Protein AF-A0A6L4Y5V4-F1 (afdb_monomer_lite)

Secondary structure (DSSP, 8-state):
-HHHHHHHHHHHHHHHHHHHHHHH-GGGGGSB---HHHHTT---SBHHHHHHHHHHHHHHHHHHHHHHHT-GGG----TTPPP-

Sequence (84 aa):
RRAFLFNAEFEDHAEHVYAQFVKENPEWEKQPVKNELVKEYGVFQTWADVFRRIGLDERNHMNSSFLFCGKPENIVKYDGMPIA

Foldseek 3Di:
DVVLQVLLVVLVVLLVVLVVVLVVCVCQVVAADPDPVLVVVHDDGTPSRSSNVVSVVSLVSNCVSCVVVVNNVPRDDDPPPDDD

Structure (mmCIF, N/CA/C/O backbone):
data_AF-A0A6L4Y5V4-F1
#
_entry.id   AF-A0A6L4Y5V4-F1
#
loop_
_atom_site.group_PDB
_atom_site.id
_atom_site.type_symbol
_atom_site.label_atom_id
_atom_site.label_alt_id
_atom_site.label_comp_id
_atom_site.label_asym_id
_atom_site.label_entity_id
_atom_site.label_seq_id
_atom_site.pdbx_PDB_ins_code
_atom_site.Cartn_x
_atom_site.Cartn_y
_atom_site.Cartn_z
_atom_site.occupancy
_atom_site.B_iso_or_equiv
_atom_site.auth_seq_id
_atom_site.auth_comp_id
_atom_site.auth_asym_id
_atom_site.auth_atom_id
_atom_site.pdbx_PDB_model_num
ATOM 1 N N . ARG A 1 1 ? 11.494 6.598 -19.008 1.00 80.12 1 ARG A N 1
ATOM 2 C CA . ARG A 1 1 ? 12.155 5.362 -18.508 1.00 80.12 1 ARG A CA 1
ATOM 3 C C . ARG A 1 1 ? 12.828 5.571 -17.152 1.00 80.12 1 ARG A C 1
ATOM 5 O O . ARG A 1 1 ? 12.370 4.939 -16.219 1.00 80.12 1 ARG A O 1
ATOM 12 N N . ARG A 1 2 ? 13.823 6.466 -16.992 1.00 93.44 2 ARG A N 1
ATOM 13 C CA . ARG A 1 2 ? 14.471 6.688 -15.674 1.00 93.44 2 ARG A CA 1
ATOM 14 C C . ARG A 1 2 ? 13.506 7.142 -14.574 1.00 93.44 2 ARG A C 1
ATOM 16 O O . ARG A 1 2 ? 13.574 6.603 -13.488 1.00 93.44 2 ARG A O 1
ATOM 23 N N . ALA A 1 3 ? 12.585 8.057 -14.885 1.00 97.38 3 ALA A N 1
ATOM 24 C CA . ALA A 1 3 ? 11.573 8.505 -13.925 1.00 97.38 3 ALA A CA 1
ATOM 25 C C . ALA A 1 3 ? 10.703 7.350 -13.400 1.00 97.38 3 ALA A C 1
ATOM 27 O O . ALA A 1 3 ? 10.430 7.298 -12.216 1.00 97.38 3 ALA A O 1
ATOM 28 N N . PHE A 1 4 ? 10.336 6.392 -14.258 1.00 97.94 4 PHE A N 1
ATOM 29 C CA . PHE A 1 4 ? 9.581 5.208 -13.839 1.00 97.94 4 PHE A CA 1
ATOM 30 C C . PHE A 1 4 ? 10.422 4.253 -12.992 1.00 97.94 4 PHE A C 1
ATOM 32 O O . PHE A 1 4 ? 9.917 3.722 -12.020 1.00 97.94 4 PHE A O 1
ATOM 39 N N . LEU A 1 5 ? 11.704 4.055 -13.314 1.00 97.81 5 LEU A N 1
ATOM 40 C CA . LEU A 1 5 ? 12.573 3.248 -12.452 1.00 97.81 5 LEU A CA 1
ATOM 41 C C . LEU A 1 5 ? 12.734 3.891 -11.067 1.00 97.81 5 LEU A C 1
ATOM 43 O O . LEU A 1 5 ? 12.574 3.211 -10.066 1.00 97.81 5 LEU A O 1
ATOM 47 N N . PHE A 1 6 ? 12.968 5.203 -11.025 1.00 97.94 6 PHE A N 1
ATOM 48 C CA . PHE A 1 6 ? 13.046 5.951 -9.773 1.00 97.94 6 PHE A CA 1
ATOM 49 C C . PHE A 1 6 ? 11.726 5.910 -8.994 1.00 97.94 6 PHE A C 1
ATOM 51 O O . PHE A 1 6 ? 11.735 5.748 -7.781 1.00 97.94 6 PHE A O 1
ATOM 58 N N . ASN A 1 7 ? 10.586 5.996 -9.690 1.00 98.44 7 ASN A N 1
ATOM 59 C CA . ASN A 1 7 ? 9.287 5.823 -9.052 1.00 98.44 7 ASN A CA 1
ATOM 60 C C . ASN A 1 7 ? 9.167 4.421 -8.453 1.00 98.44 7 ASN A C 1
ATOM 62 O O . ASN A 1 7 ? 8.814 4.308 -7.297 1.00 98.44 7 ASN A O 1
ATOM 66 N N . ALA A 1 8 ? 9.543 3.364 -9.180 1.00 98.31 8 ALA A N 1
ATOM 67 C CA . ALA A 1 8 ? 9.509 2.004 -8.643 1.00 98.31 8 ALA A CA 1
ATOM 68 C C . ALA A 1 8 ? 10.338 1.857 -7.353 1.00 98.31 8 ALA A C 1
ATOM 70 O O . ALA A 1 8 ? 9.881 1.215 -6.418 1.00 98.31 8 ALA A O 1
ATOM 71 N N . GLU A 1 9 ? 11.513 2.486 -7.275 1.00 98.00 9 GLU A N 1
ATOM 72 C CA . GLU A 1 9 ? 12.336 2.511 -6.053 1.00 98.00 9 GLU A CA 1
ATOM 73 C C . GLU A 1 9 ? 11.663 3.293 -4.910 1.00 98.00 9 GLU A C 1
ATOM 75 O O . GLU A 1 9 ? 11.769 2.910 -3.746 1.00 98.00 9 GLU A O 1
ATOM 80 N N . PHE A 1 10 ? 10.950 4.376 -5.232 1.00 98.38 10 PHE A N 1
ATOM 81 C CA . PHE A 1 10 ? 10.175 5.143 -4.258 1.00 98.38 10 PHE A CA 1
ATOM 82 C C . PHE A 1 10 ? 8.982 4.344 -3.718 1.00 98.38 10 PHE A C 1
ATOM 84 O O . PHE A 1 10 ? 8.777 4.300 -2.507 1.00 98.38 10 PHE A O 1
ATOM 91 N N . GLU A 1 11 ? 8.238 3.671 -4.597 1.00 98.62 11 GLU A N 1
ATOM 92 C CA . GLU A 1 11 ? 7.079 2.864 -4.209 1.00 98.62 11 GLU A CA 1
ATOM 93 C C . GLU A 1 11 ? 7.484 1.597 -3.443 1.00 98.62 11 GLU A C 1
ATOM 95 O O . GLU A 1 11 ? 6.806 1.219 -2.491 1.00 98.62 11 GLU A O 1
ATOM 100 N N . ASP A 1 12 ? 8.616 0.969 -3.792 1.00 98.25 12 ASP A N 1
ATOM 101 C CA . ASP A 1 12 ? 9.198 -0.130 -3.007 1.00 98.25 12 ASP A CA 1
ATOM 102 C C . ASP A 1 12 ? 9.490 0.329 -1.573 1.00 9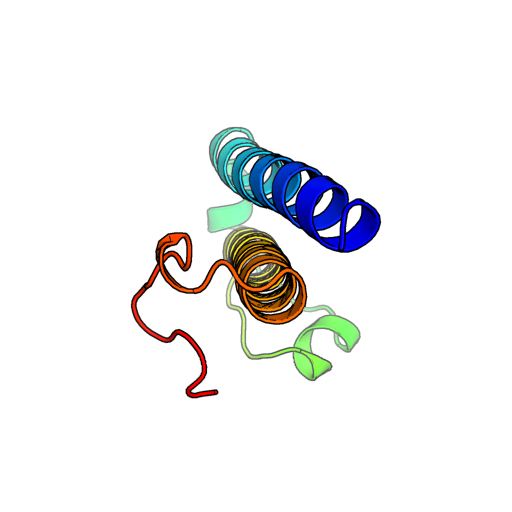8.25 12 ASP A C 1
ATOM 104 O O . ASP A 1 12 ? 9.119 -0.331 -0.600 1.00 98.25 12 ASP A O 1
ATOM 108 N N . HIS A 1 13 ? 10.099 1.507 -1.421 1.00 98.50 13 HIS A N 1
ATOM 109 C CA . HIS A 1 13 ? 10.333 2.089 -0.107 1.00 98.50 13 HIS A CA 1
ATOM 110 C C . HIS A 1 13 ? 9.018 2.375 0.632 1.00 98.50 13 HIS A C 1
ATOM 112 O O . HIS A 1 13 ? 8.892 2.029 1.808 1.00 98.50 13 HIS A O 1
ATOM 118 N N . ALA A 1 14 ? 8.035 2.973 -0.044 1.00 98.69 14 ALA A N 1
ATOM 119 C CA . ALA A 1 14 ? 6.739 3.301 0.541 1.00 98.69 14 ALA A CA 1
ATOM 120 C C . ALA A 1 14 ? 5.995 2.049 1.034 1.00 98.69 14 ALA A C 1
ATOM 122 O O . ALA A 1 14 ? 5.500 2.041 2.164 1.00 98.69 14 ALA A O 1
ATOM 123 N N . GLU A 1 15 ? 5.991 0.964 0.252 1.00 98.44 15 GLU A N 1
ATOM 124 C CA . GLU A 1 15 ? 5.412 -0.320 0.653 1.00 98.44 15 GLU A CA 1
ATOM 125 C C . GLU A 1 15 ? 6.006 -0.803 1.989 1.00 98.44 15 GLU A C 1
ATOM 127 O O . GLU A 1 15 ? 5.274 -1.110 2.939 1.00 98.44 15 GLU A O 1
ATOM 132 N N . HIS A 1 16 ? 7.338 -0.843 2.084 1.00 98.25 16 HIS A N 1
ATOM 133 C CA . HIS A 1 16 ? 8.029 -1.302 3.287 1.00 98.25 16 HIS A CA 1
ATOM 134 C C . HIS A 1 16 ? 7.778 -0.383 4.488 1.00 98.25 16 HIS A C 1
ATOM 136 O O . HIS A 1 16 ? 7.643 -0.871 5.614 1.00 98.25 16 HIS A O 1
ATOM 142 N N . VAL A 1 17 ? 7.671 0.929 4.262 1.00 98.69 17 VAL A N 1
ATOM 143 C CA . VAL A 1 17 ? 7.322 1.897 5.308 1.00 98.69 17 VAL A CA 1
ATOM 144 C C . VAL A 1 17 ? 5.922 1.626 5.851 1.00 98.69 17 VAL A C 1
ATOM 146 O O . VAL A 1 17 ? 5.769 1.546 7.068 1.00 98.69 17 VAL A O 1
ATOM 149 N N . TYR A 1 18 ? 4.914 1.399 5.004 1.00 98.69 18 TYR A N 1
ATOM 150 C CA . TYR A 1 18 ? 3.569 1.053 5.480 1.00 98.69 18 TYR A CA 1
ATOM 151 C C . TYR A 1 18 ? 3.535 -0.288 6.223 1.00 98.69 18 TYR A C 1
ATOM 153 O O . TYR A 1 18 ? 2.882 -0.400 7.264 1.00 98.69 18 TYR A O 1
ATOM 161 N N . ALA A 1 19 ? 4.271 -1.296 5.745 1.00 98.19 19 ALA A N 1
ATOM 162 C CA . ALA A 1 19 ? 4.372 -2.585 6.429 1.00 98.19 19 ALA A CA 1
ATOM 163 C C . ALA A 1 19 ? 4.992 -2.447 7.832 1.00 98.19 19 ALA A C 1
ATOM 165 O O . ALA A 1 19 ? 4.481 -3.010 8.806 1.00 98.19 19 ALA A O 1
ATOM 166 N N . GLN A 1 20 ? 6.066 -1.664 7.952 1.00 98.75 20 GLN A N 1
ATOM 167 C CA . GLN A 1 20 ? 6.705 -1.376 9.232 1.00 98.75 20 GLN A CA 1
ATOM 168 C C . GLN A 1 20 ? 5.800 -0.519 10.133 1.00 98.75 20 GLN A C 1
ATOM 170 O O . GLN A 1 20 ? 5.702 -0.795 11.326 1.00 98.75 20 GLN A O 1
ATOM 175 N N . PHE A 1 21 ? 5.065 0.441 9.571 1.00 98.56 21 PHE A N 1
ATOM 176 C CA . PHE A 1 21 ? 4.137 1.296 10.310 1.00 98.56 21 PHE A CA 1
ATOM 177 C C . PHE A 1 21 ? 3.017 0.493 10.978 1.00 98.56 21 PHE A C 1
ATOM 179 O O . PHE A 1 21 ? 2.730 0.695 12.155 1.00 98.56 21 PHE A O 1
ATOM 186 N N . VAL A 1 22 ? 2.436 -0.487 10.281 1.00 98.56 22 VAL A N 1
ATOM 187 C CA . VAL A 1 22 ? 1.451 -1.403 10.884 1.00 98.56 22 VAL A CA 1
ATOM 188 C C . VAL A 1 22 ? 2.077 -2.222 12.015 1.00 98.56 22 VAL A C 1
ATOM 190 O O . VAL A 1 22 ? 1.472 -2.384 13.072 1.00 98.56 22 VAL A O 1
ATOM 193 N N . LYS A 1 23 ? 3.308 -2.711 11.827 1.00 98.56 23 LYS A N 1
ATOM 194 C CA . LYS A 1 23 ? 4.030 -3.487 12.846 1.00 98.56 23 LYS A CA 1
ATOM 195 C C . LYS A 1 23 ? 4.335 -2.670 14.107 1.00 98.56 23 LYS A C 1
ATOM 197 O O . LYS A 1 23 ? 4.329 -3.226 15.204 1.00 98.56 23 LYS A O 1
ATOM 202 N N . GLU A 1 24 ? 4.622 -1.381 13.956 1.00 98.75 24 GLU A N 1
ATOM 203 C CA . GLU A 1 24 ? 4.946 -0.468 15.059 1.00 98.75 24 GLU A CA 1
ATOM 204 C C . GLU A 1 24 ? 3.719 0.003 15.849 1.00 98.75 24 GLU A C 1
ATOM 206 O O . GLU A 1 24 ? 3.883 0.464 16.976 1.00 98.75 24 GLU A O 1
ATOM 211 N N . ASN A 1 25 ? 2.508 -0.164 15.306 1.00 98.50 25 ASN A N 1
ATOM 212 C CA . ASN A 1 25 ? 1.255 0.312 15.903 1.00 98.50 25 ASN A CA 1
ATOM 213 C C . ASN A 1 25 ? 0.229 -0.838 16.055 1.00 98.50 25 ASN A C 1
ATOM 215 O O . ASN A 1 25 ? -0.824 -0.850 15.404 1.00 98.50 25 ASN A O 1
ATOM 219 N N . PRO A 1 26 ? 0.514 -1.850 16.903 1.00 98.25 26 PRO A N 1
ATOM 220 C CA . PRO A 1 26 ? -0.326 -3.042 17.054 1.00 98.25 26 PRO A CA 1
ATOM 221 C C . PRO A 1 26 ? -1.727 -2.756 17.622 1.00 98.25 26 PRO A C 1
ATOM 223 O O . PRO A 1 26 ? -2.623 -3.597 17.528 1.00 98.25 26 PRO A O 1
ATOM 226 N N . GLU A 1 27 ? -1.956 -1.593 18.230 1.00 98.31 27 GLU A N 1
ATOM 227 C CA . GLU A 1 27 ? -3.273 -1.156 18.691 1.00 98.31 27 GLU A CA 1
ATOM 228 C C . GLU A 1 27 ? -4.282 -1.004 17.547 1.00 98.31 27 GLU A C 1
ATOM 230 O O . GLU A 1 27 ? -5.485 -1.193 17.759 1.00 98.31 27 GLU A O 1
ATOM 235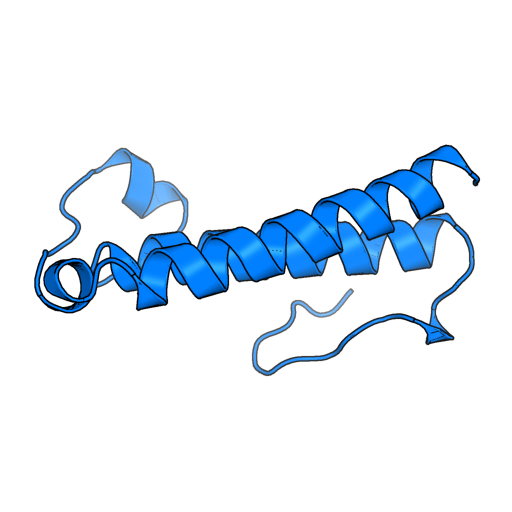 N N . TRP A 1 28 ? -3.815 -0.734 16.325 1.00 98.31 28 TRP A N 1
ATOM 236 C CA . TRP A 1 28 ? -4.693 -0.570 15.170 1.00 98.31 28 TRP A CA 1
ATOM 237 C C . TRP A 1 28 ? -5.362 -1.856 14.733 1.00 98.31 28 TRP A C 1
ATOM 239 O O . TRP A 1 28 ? -6.458 -1.775 14.193 1.00 98.31 28 TRP A O 1
ATOM 249 N N . GLU A 1 29 ? -4.802 -3.019 15.066 1.00 98.38 29 GLU A N 1
ATOM 250 C CA . GLU A 1 29 ? -5.452 -4.324 14.868 1.00 98.38 29 GLU A CA 1
ATOM 251 C C . GLU A 1 29 ? -6.773 -4.446 15.635 1.00 98.38 29 GLU A C 1
ATOM 253 O O . GLU A 1 29 ? -7.580 -5.337 15.386 1.00 98.38 29 GLU A O 1
ATOM 258 N N . LYS A 1 30 ? -6.991 -3.580 16.628 1.00 98.12 30 LYS A N 1
ATOM 259 C CA . LYS A 1 30 ? -8.199 -3.569 17.459 1.00 98.12 30 LYS A CA 1
ATOM 260 C C . LYS A 1 30 ? -9.024 -2.308 17.261 1.00 98.12 30 LYS A C 1
ATOM 262 O O . LYS A 1 30 ? -10.115 -2.213 17.820 1.00 98.12 30 LYS A O 1
ATOM 267 N N . GLN A 1 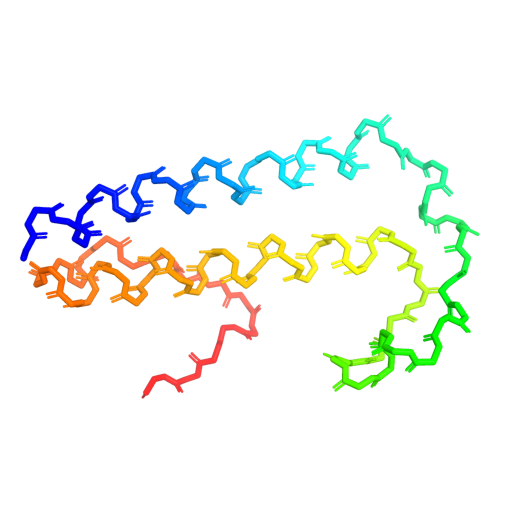31 ? -8.522 -1.338 16.498 1.00 98.00 31 GLN A N 1
ATOM 268 C CA . GLN A 1 31 ? -9.200 -0.071 16.287 1.00 98.00 31 GLN A CA 1
ATOM 269 C C . GLN A 1 31 ? -10.085 -0.157 15.037 1.00 98.00 31 GLN A C 1
ATOM 271 O O . GLN A 1 31 ? -9.560 -0.159 13.921 1.00 98.00 31 GLN A O 1
ATOM 276 N N . PRO A 1 32 ? -11.422 -0.200 15.190 1.00 97.62 32 PRO A N 1
ATOM 277 C CA . PRO A 1 32 ? -12.314 -0.341 14.054 1.00 97.62 32 PRO A CA 1
ATOM 278 C C . PRO A 1 32 ? -12.302 0.908 13.172 1.00 97.62 32 PRO A C 1
ATOM 280 O O . PRO A 1 32 ? -12.344 2.041 13.666 1.00 97.62 32 PRO A O 1
ATOM 283 N N . VAL A 1 33 ? -12.332 0.696 11.860 1.00 96.81 33 VAL A N 1
ATOM 284 C CA . VAL A 1 33 ? -12.517 1.764 10.873 1.00 96.81 33 VAL A CA 1
ATOM 285 C C . VAL A 1 33 ? -14.005 2.038 10.701 1.00 96.81 33 VAL A C 1
ATOM 287 O O . VAL A 1 33 ? -14.786 1.166 10.337 1.00 96.81 33 VAL A O 1
ATOM 290 N N . LYS A 1 34 ? -14.408 3.280 10.981 1.00 94.44 34 LYS A N 1
ATOM 291 C CA . LYS A 1 34 ? -15.793 3.764 10.818 1.00 94.44 34 LYS A CA 1
ATOM 292 C C . LYS A 1 34 ? -15.884 4.996 9.917 1.00 94.44 34 LYS A C 1
ATOM 294 O O . LYS A 1 34 ? -16.907 5.668 9.897 1.00 94.44 34 LYS A O 1
ATOM 299 N N . ASN A 1 35 ? -14.798 5.326 9.223 1.00 93.00 35 ASN A N 1
ATOM 300 C CA . ASN A 1 35 ? -14.730 6.506 8.373 1.00 93.00 35 ASN A CA 1
ATOM 301 C C . ASN A 1 35 ? -15.459 6.233 7.048 1.00 93.00 35 ASN A C 1
ATOM 303 O O . ASN A 1 35 ? -15.128 5.269 6.362 1.00 93.00 35 ASN A O 1
ATOM 307 N N . GLU A 1 36 ? -16.439 7.070 6.699 1.00 93.06 36 GLU A N 1
ATOM 308 C CA . GLU A 1 36 ? -17.232 6.912 5.471 1.00 93.06 36 GLU A CA 1
ATOM 309 C C . GLU A 1 36 ? -16.384 7.046 4.201 1.00 93.06 36 GLU A C 1
ATOM 311 O O . GLU A 1 36 ? -16.586 6.274 3.272 1.00 93.06 36 GLU A O 1
ATOM 316 N N . LEU A 1 37 ? -15.380 7.930 4.186 1.00 93.25 37 LEU A N 1
ATOM 317 C CA . LEU A 1 37 ? -14.491 8.091 3.029 1.00 93.25 37 LEU A CA 1
ATOM 318 C C . LEU A 1 37 ? -13.701 6.812 2.753 1.00 93.25 37 LEU A C 1
ATOM 320 O O . LEU A 1 37 ? -13.515 6.420 1.610 1.00 93.25 37 LEU A O 1
ATOM 324 N N . VAL A 1 38 ? -13.271 6.117 3.806 1.00 94.38 38 VAL A N 1
ATOM 325 C CA . VAL A 1 38 ? -12.508 4.870 3.670 1.00 94.38 38 VAL A CA 1
ATOM 326 C C . VAL A 1 38 ? -13.356 3.757 3.042 1.00 94.38 38 VAL A C 1
ATOM 328 O O . VAL A 1 38 ? -12.818 2.909 2.333 1.00 94.38 38 VAL A O 1
ATOM 331 N N . LYS A 1 39 ? -14.684 3.782 3.229 1.00 91.81 39 LYS A N 1
ATOM 332 C CA . LYS A 1 39 ? -15.589 2.794 2.622 1.00 91.81 39 LYS A CA 1
ATOM 333 C C . LYS A 1 39 ? -15.644 2.893 1.099 1.00 91.81 39 LYS A C 1
ATOM 335 O O . LYS A 1 39 ? -15.962 1.898 0.453 1.00 91.81 39 LYS A O 1
ATOM 340 N N . GLU A 1 40 ? -15.321 4.052 0.525 1.00 93.75 40 GLU A N 1
ATOM 341 C CA . GLU A 1 40 ? -15.238 4.227 -0.931 1.00 93.75 40 GLU A CA 1
ATOM 342 C C . GLU A 1 40 ? -14.076 3.425 -1.544 1.00 93.75 40 GLU A C 1
ATOM 344 O O . GLU A 1 40 ? -14.129 3.066 -2.718 1.00 93.75 40 GLU A O 1
ATOM 349 N N . TYR A 1 41 ? -13.061 3.083 -0.742 1.00 90.94 41 TYR A N 1
ATOM 350 C CA . TYR A 1 41 ? -11.859 2.360 -1.173 1.00 90.94 41 TYR A CA 1
ATOM 351 C C . TYR A 1 41 ? -11.892 0.859 -0.844 1.00 90.94 41 TYR A C 1
ATOM 353 O O . TYR A 1 41 ? -11.020 0.110 -1.286 1.00 90.94 41 TYR A O 1
ATOM 361 N N . GLY A 1 42 ? -12.881 0.394 -0.076 1.00 90.88 42 GLY A N 1
ATOM 362 C CA . GLY A 1 42 ? -13.043 -1.019 0.260 1.00 90.88 42 GLY A CA 1
ATOM 363 C C . GLY A 1 42 ? -13.713 -1.269 1.608 1.00 90.88 42 GLY A C 1
ATOM 364 O O . GLY A 1 42 ? -14.104 -0.354 2.331 1.00 90.88 42 GLY A O 1
ATOM 365 N N . VAL A 1 43 ? -13.847 -2.552 1.951 1.00 92.88 43 VAL A N 1
ATOM 366 C CA . VAL A 1 43 ? -14.366 -2.990 3.252 1.00 92.88 43 VAL A CA 1
ATOM 367 C C . VAL A 1 43 ? -13.192 -3.404 4.130 1.00 92.88 43 VAL A C 1
ATOM 369 O O . VAL A 1 43 ? -12.567 -4.434 3.892 1.00 92.88 43 VAL A O 1
ATOM 372 N N . PHE A 1 44 ? -12.922 -2.606 5.160 1.00 96.75 44 PHE A N 1
ATOM 373 C CA . PHE A 1 44 ? -11.836 -2.823 6.114 1.00 96.75 44 PHE A CA 1
ATOM 374 C C . PHE A 1 44 ? -12.409 -2.936 7.523 1.00 96.75 44 PHE A C 1
ATOM 376 O O . PHE A 1 44 ? -13.316 -2.184 7.885 1.00 96.75 44 PHE A O 1
ATOM 383 N N . GLN A 1 45 ? -11.902 -3.876 8.323 1.00 97.25 45 GLN A N 1
ATOM 384 C CA . GLN A 1 45 ? -12.369 -4.039 9.701 1.00 97.25 45 GLN A CA 1
ATOM 385 C C . GLN A 1 45 ? -11.646 -3.059 10.622 1.00 97.25 45 GLN A C 1
ATOM 387 O O . GLN A 1 45 ? -12.265 -2.452 11.500 1.00 97.25 45 GLN A O 1
ATOM 392 N N . THR A 1 46 ? -10.347 -2.878 10.397 1.00 98.38 46 THR A N 1
ATOM 393 C CA . THR A 1 46 ? -9.445 -2.168 11.298 1.00 98.38 46 THR A CA 1
ATOM 394 C C . THR A 1 46 ? -8.578 -1.147 10.566 1.00 98.38 46 THR A C 1
ATOM 396 O O . THR A 1 46 ? -8.439 -1.189 9.343 1.00 98.38 46 THR A O 1
ATOM 399 N N . TRP A 1 47 ? -7.960 -0.223 11.307 1.00 98.25 47 TRP A N 1
ATOM 400 C CA . TRP A 1 47 ? -6.991 0.709 10.714 1.00 98.25 47 TRP A CA 1
ATOM 401 C C . TRP A 1 47 ? -5.744 -0.005 10.190 1.00 98.25 47 TRP A C 1
ATOM 403 O O . TRP A 1 47 ? -5.183 0.423 9.184 1.00 98.25 47 TRP A O 1
ATOM 413 N N . ALA A 1 48 ? -5.358 -1.128 10.801 1.00 98.50 48 ALA A N 1
ATOM 414 C CA . ALA A 1 48 ? -4.272 -1.956 10.292 1.00 98.50 48 ALA A CA 1
ATOM 415 C C . ALA A 1 48 ? -4.585 -2.486 8.880 1.00 98.50 48 ALA A C 1
ATOM 417 O O . ALA A 1 48 ? -3.713 -2.467 8.014 1.00 98.50 48 ALA A O 1
ATOM 418 N N . ASP A 1 49 ? -5.835 -2.878 8.608 1.00 97.88 49 ASP A N 1
ATOM 419 C CA . ASP A 1 49 ? -6.257 -3.336 7.274 1.00 97.88 49 ASP A CA 1
ATOM 420 C C . ASP A 1 49 ? -6.176 -2.226 6.222 1.00 97.88 49 ASP A C 1
ATOM 422 O O . ASP A 1 49 ? -5.756 -2.475 5.092 1.00 97.88 49 ASP A O 1
ATOM 426 N N . VAL A 1 50 ? -6.534 -0.995 6.599 1.00 98.06 50 VAL A N 1
ATOM 427 C CA . VAL A 1 50 ? -6.439 0.172 5.709 1.00 98.06 50 VAL A CA 1
ATOM 428 C C . VAL A 1 50 ? -4.985 0.438 5.334 1.00 98.06 50 VAL A C 1
ATOM 430 O O . VAL A 1 50 ? -4.667 0.523 4.152 1.00 98.06 50 VAL A O 1
ATOM 433 N N . PHE A 1 51 ? -4.078 0.513 6.310 1.00 98.25 51 PHE A N 1
ATOM 434 C CA . PHE A 1 51 ? -2.663 0.769 6.023 1.00 98.25 51 PHE A CA 1
ATOM 435 C C . PHE A 1 51 ? -1.993 -0.382 5.264 1.00 98.25 51 PHE A C 1
ATOM 437 O O . PHE A 1 51 ? -1.171 -0.133 4.385 1.00 98.25 51 PHE A O 1
ATOM 444 N N . ARG A 1 52 ? -2.390 -1.637 5.520 1.00 97.50 52 ARG A N 1
ATOM 445 C CA . ARG A 1 52 ? -1.976 -2.779 4.688 1.00 97.50 52 ARG A CA 1
ATOM 446 C C . ARG A 1 52 ? -2.429 -2.620 3.244 1.00 97.50 52 ARG A C 1
ATOM 448 O O . ARG A 1 52 ? -1.646 -2.895 2.340 1.00 97.50 52 ARG A O 1
ATOM 455 N N . ARG A 1 53 ? -3.675 -2.188 3.019 1.00 96.44 53 ARG A N 1
ATOM 456 C CA . ARG A 1 53 ? -4.185 -1.957 1.665 1.00 96.44 53 ARG A CA 1
ATOM 457 C C . ARG A 1 53 ? -3.391 -0.872 0.951 1.00 96.44 53 ARG A C 1
ATOM 459 O O . ARG A 1 53 ? -3.006 -1.108 -0.186 1.00 96.44 53 ARG A O 1
ATOM 466 N N . ILE A 1 54 ? -3.094 0.237 1.629 1.00 97.50 54 ILE A N 1
ATOM 467 C CA . ILE A 1 54 ? -2.265 1.308 1.064 1.00 97.50 54 ILE A CA 1
ATOM 468 C C . ILE A 1 54 ? -0.882 0.760 0.683 1.00 97.50 54 ILE A C 1
ATOM 470 O O . ILE A 1 54 ? -0.447 0.961 -0.442 1.00 97.50 54 ILE A O 1
ATOM 474 N N . GLY A 1 55 ? -0.236 -0.033 1.546 1.00 97.75 55 GLY A N 1
ATOM 475 C CA . GLY A 1 55 ? 1.023 -0.702 1.190 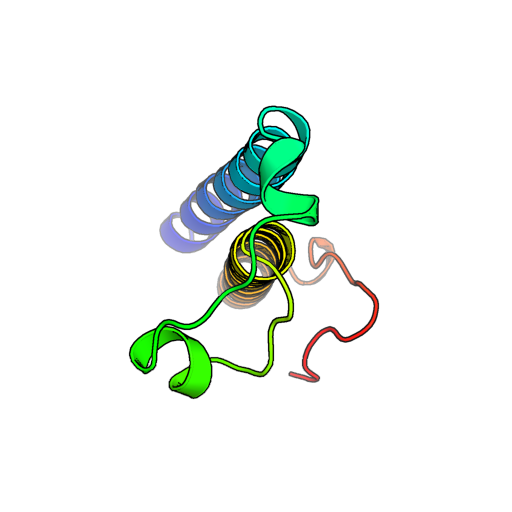1.00 97.75 55 GLY A CA 1
ATOM 476 C C . GLY A 1 55 ? 0.911 -1.567 -0.077 1.00 97.75 55 GLY A C 1
ATOM 477 O O . GLY A 1 55 ? 1.767 -1.499 -0.956 1.00 97.75 55 GLY A O 1
ATOM 478 N N . LEU A 1 56 ? -0.175 -2.333 -0.232 1.00 96.81 56 LEU A N 1
ATOM 479 C CA . LEU A 1 56 ? -0.424 -3.104 -1.460 1.00 96.81 56 LEU A CA 1
ATOM 480 C C . LEU A 1 56 ? -0.695 -2.221 -2.689 1.00 96.81 56 LEU A C 1
ATOM 482 O O . LEU A 1 56 ? -0.384 -2.634 -3.809 1.00 96.81 56 LEU A O 1
ATOM 486 N N . ASP A 1 57 ? -1.262 -1.031 -2.505 1.00 96.81 57 ASP A N 1
ATOM 487 C CA . ASP A 1 57 ? -1.423 -0.053 -3.580 1.00 96.81 57 ASP A CA 1
ATOM 488 C C . ASP A 1 57 ? -0.057 0.464 -4.048 1.00 96.81 57 ASP A C 1
ATOM 490 O O . ASP A 1 57 ? 0.198 0.458 -5.254 1.00 96.81 57 ASP A O 1
ATOM 494 N N . GLU A 1 58 ? 0.875 0.741 -3.131 1.00 98.31 58 GLU A N 1
ATOM 495 C CA . GLU A 1 58 ? 2.246 1.116 -3.508 1.00 98.31 58 GLU A CA 1
ATOM 496 C C . GLU A 1 58 ? 2.972 -0.022 -4.233 1.00 98.31 58 GLU A C 1
ATOM 498 O O . GLU A 1 58 ? 3.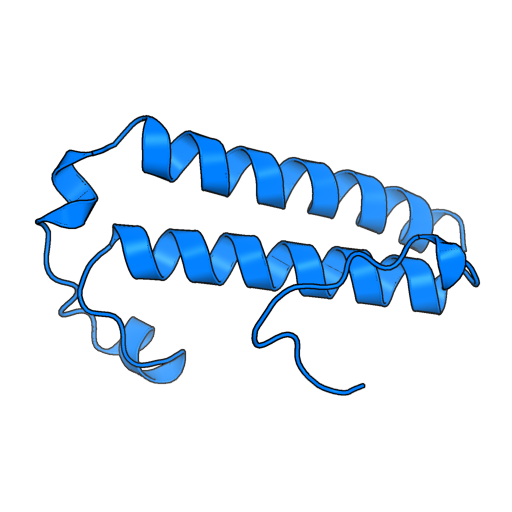615 0.201 -5.261 1.00 98.31 58 GLU A O 1
ATOM 503 N N . ARG A 1 59 ? 2.764 -1.283 -3.832 1.00 97.81 59 ARG A N 1
ATOM 504 C CA . ARG A 1 59 ? 3.264 -2.431 -4.611 1.00 97.81 59 ARG A CA 1
ATOM 505 C C . ARG A 1 59 ? 2.710 -2.449 -6.042 1.00 97.81 59 ARG A C 1
ATOM 507 O O . ARG A 1 59 ? 3.423 -2.800 -6.987 1.00 97.81 59 ARG A O 1
ATOM 514 N N . ASN A 1 60 ? 1.445 -2.076 -6.239 1.00 97.19 60 ASN A N 1
ATOM 515 C CA . ASN A 1 60 ? 0.857 -1.977 -7.578 1.00 97.19 60 ASN A CA 1
ATOM 516 C C . ASN A 1 60 ? 1.464 -0.820 -8.382 1.00 97.19 60 ASN A C 1
ATOM 518 O O . ASN A 1 60 ? 1.736 -0.991 -9.576 1.00 97.19 60 ASN A O 1
ATOM 522 N N . HIS A 1 61 ? 1.720 0.326 -7.749 1.00 97.50 61 HIS A N 1
ATOM 523 C CA . HIS A 1 61 ? 2.407 1.460 -8.369 1.00 97.50 61 HIS A CA 1
ATOM 524 C C . HIS A 1 61 ? 3.851 1.107 -8.758 1.00 97.50 61 HIS A C 1
ATOM 526 O O . HIS A 1 61 ? 4.282 1.408 -9.880 1.00 97.50 61 HIS A O 1
ATOM 532 N N . MET A 1 62 ? 4.568 0.376 -7.898 1.00 97.69 62 MET A N 1
ATOM 533 C CA . MET A 1 62 ? 5.898 -0.172 -8.168 1.00 97.69 62 MET A CA 1
ATOM 534 C C . MET A 1 62 ? 5.873 -1.097 -9.391 1.00 97.69 62 MET A C 1
ATOM 536 O O . MET A 1 62 ? 6.602 -0.884 -10.362 1.00 97.69 62 MET A O 1
ATOM 540 N N . ASN A 1 63 ? 4.989 -2.098 -9.387 1.00 97.50 63 ASN A N 1
ATOM 541 C CA . ASN A 1 63 ? 4.856 -3.061 -10.481 1.00 97.50 63 ASN A CA 1
ATOM 542 C C . ASN A 1 63 ? 4.487 -2.383 -11.811 1.00 97.50 63 ASN A C 1
ATOM 544 O O . ASN A 1 63 ? 5.061 -2.703 -12.856 1.00 97.50 63 ASN A O 1
ATOM 548 N N . SER A 1 64 ? 3.578 -1.406 -11.776 1.00 96.94 64 SER A N 1
ATOM 549 C CA . SER A 1 64 ? 3.212 -0.603 -12.949 1.00 96.94 64 SER A CA 1
ATOM 550 C C . SER A 1 64 ? 4.411 0.187 -13.473 1.00 96.94 64 SER A C 1
ATOM 552 O O . SER A 1 64 ? 4.669 0.228 -14.676 1.00 96.94 64 SER A O 1
ATOM 554 N N . SER A 1 65 ? 5.209 0.756 -12.570 1.00 97.81 65 SER A N 1
ATOM 555 C CA . SER A 1 65 ? 6.432 1.483 -12.907 1.00 97.81 65 SER A CA 1
ATOM 556 C C . SER A 1 65 ? 7.489 0.575 -13.551 1.00 97.81 65 SER A C 1
ATOM 558 O O . SER A 1 65 ? 8.114 0.959 -14.549 1.00 97.81 65 SER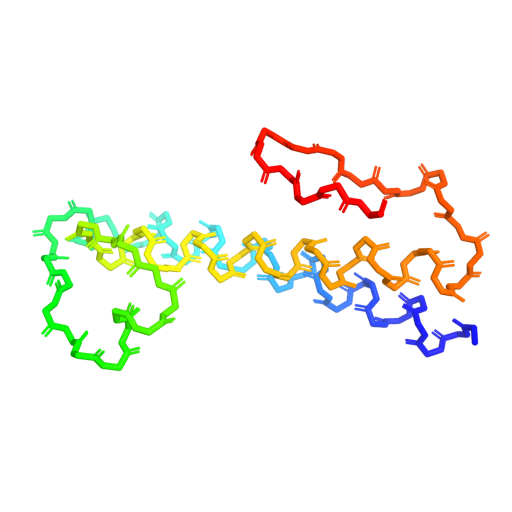 A O 1
ATOM 560 N N . PHE A 1 66 ? 7.645 -0.663 -13.068 1.00 97.62 66 PHE A N 1
ATOM 561 C CA . PHE A 1 66 ? 8.494 -1.668 -13.713 1.00 97.62 66 PHE A CA 1
ATOM 562 C C . PHE A 1 66 ? 8.015 -2.018 -15.120 1.00 97.62 66 PHE A C 1
ATOM 564 O O . PHE A 1 66 ? 8.820 -2.025 -16.056 1.00 97.62 66 PHE A O 1
ATOM 571 N N . LEU A 1 67 ? 6.709 -2.203 -15.312 1.00 96.19 67 LEU A N 1
ATOM 572 C CA . LEU A 1 67 ? 6.139 -2.424 -16.637 1.00 96.19 67 LEU A CA 1
ATOM 573 C C . LEU A 1 67 ? 6.426 -1.238 -17.580 1.00 96.19 67 LEU A C 1
ATOM 575 O O . LEU A 1 67 ? 6.972 -1.434 -18.668 1.00 96.19 67 LEU A O 1
ATOM 579 N N . PHE A 1 68 ? 6.161 0.000 -17.149 1.00 96.50 68 PHE A N 1
ATOM 580 C CA . PHE A 1 68 ? 6.375 1.205 -17.964 1.00 96.50 68 PHE A CA 1
ATOM 581 C C . PHE A 1 68 ? 7.849 1.510 -18.263 1.00 96.50 68 PHE A C 1
ATOM 583 O O . PHE A 1 68 ? 8.165 2.130 -19.285 1.00 96.50 68 PHE A O 1
ATOM 590 N N . CYS A 1 69 ? 8.781 1.087 -17.404 1.00 97.06 69 CYS A N 1
ATOM 591 C CA . CYS A 1 69 ? 10.212 1.208 -17.687 1.00 97.06 69 CYS A CA 1
ATOM 592 C C . CYS A 1 69 ? 10.783 0.044 -18.515 1.00 97.06 69 CYS A C 1
ATOM 594 O O . CYS A 1 69 ? 11.948 0.122 -18.917 1.00 97.06 69 CYS A O 1
ATOM 596 N N . GLY A 1 70 ? 9.960 -0.956 -18.857 1.00 96.38 70 GLY A N 1
ATOM 597 C CA . GLY A 1 70 ? 10.342 -2.105 -19.677 1.00 96.38 70 GLY A CA 1
ATOM 598 C C . GLY A 1 70 ? 11.097 -3.178 -18.897 1.00 96.38 70 GLY A C 1
ATOM 599 O O . GLY A 1 70 ? 12.009 -3.783 -19.453 1.00 96.38 70 GLY A O 1
ATOM 600 N N . LYS A 1 71 ? 10.752 -3.362 -17.617 1.00 96.75 71 LYS A N 1
ATOM 601 C CA . LYS A 1 71 ? 11.375 -4.313 -16.687 1.00 96.75 71 LYS A CA 1
ATOM 602 C C . LYS A 1 71 ? 10.357 -5.274 -16.051 1.00 96.75 71 LYS A C 1
ATOM 604 O O . LYS A 1 71 ? 10.265 -5.330 -14.824 1.00 96.75 71 LYS A O 1
ATOM 609 N N . PRO A 1 72 ? 9.548 -6.007 -16.838 1.00 96.31 72 PRO A N 1
ATOM 610 C CA . PRO A 1 72 ? 8.532 -6.911 -16.292 1.00 96.31 72 PRO A CA 1
ATOM 611 C C . PRO A 1 72 ? 9.122 -8.030 -15.419 1.00 96.31 72 PRO A C 1
ATOM 613 O O . PRO A 1 72 ? 8.414 -8.583 -14.584 1.00 96.31 72 PRO A O 1
ATOM 616 N N . GLU A 1 73 ? 10.412 -8.344 -15.575 1.00 97.25 73 GLU A N 1
ATOM 617 C CA . GLU A 1 73 ? 11.145 -9.293 -14.734 1.00 97.25 73 GLU A CA 1
ATOM 618 C C . GLU A 1 73 ? 11.197 -8.897 -13.250 1.00 97.25 73 GLU A C 1
ATOM 620 O O . GLU A 1 73 ? 11.384 -9.763 -12.401 1.00 97.25 73 GLU A O 1
ATOM 625 N N . ASN A 1 74 ? 10.994 -7.613 -12.938 1.00 97.06 74 ASN A N 1
ATOM 626 C CA . ASN A 1 74 ? 11.019 -7.083 -11.575 1.00 97.06 74 ASN A CA 1
ATOM 627 C C . ASN A 1 74 ? 9.632 -7.036 -10.909 1.00 97.06 74 ASN A C 1
ATOM 629 O O . ASN A 1 74 ? 9.520 -6.583 -9.774 1.00 97.06 74 ASN A O 1
ATOM 633 N N . ILE A 1 75 ? 8.565 -7.464 -11.593 1.00 96.62 75 ILE A N 1
ATOM 634 C CA . ILE A 1 75 ? 7.210 -7.440 -11.029 1.00 96.62 75 ILE A CA 1
ATOM 635 C C . ILE A 1 75 ? 7.100 -8.440 -9.870 1.00 96.62 75 ILE A C 1
ATOM 637 O O . ILE A 1 75 ? 7.302 -9.645 -10.045 1.00 96.62 75 ILE A O 1
ATOM 641 N N . VAL A 1 76 ? 6.703 -7.947 -8.696 1.00 95.56 76 VAL A N 1
ATOM 642 C CA . VAL A 1 76 ? 6.498 -8.743 -7.481 1.00 95.56 76 VAL A CA 1
ATOM 643 C C . VAL A 1 76 ? 5.033 -9.160 -7.387 1.00 95.56 76 VAL A C 1
ATOM 645 O O . VAL A 1 76 ? 4.146 -8.334 -7.164 1.00 95.56 76 VAL A O 1
ATOM 648 N N . LYS A 1 77 ? 4.769 -10.458 -7.561 1.00 93.94 77 LYS A N 1
ATOM 649 C CA . LYS A 1 77 ? 3.421 -11.035 -7.461 1.00 93.94 77 LYS A CA 1
ATOM 650 C C . LYS A 1 77 ? 3.032 -11.285 -6.008 1.00 93.94 77 LYS A C 1
ATOM 652 O O . LYS A 1 77 ? 3.875 -11.634 -5.187 1.00 93.94 77 LYS A O 1
ATOM 657 N N . TYR A 1 78 ? 1.743 -11.159 -5.720 1.00 91.44 78 TYR A N 1
ATOM 658 C CA . TYR A 1 78 ? 1.167 -11.452 -4.412 1.00 91.44 78 TYR A CA 1
ATOM 659 C C . TYR A 1 78 ? -0.290 -11.906 -4.548 1.00 91.44 78 TYR A C 1
ATOM 661 O O . TYR A 1 78 ? -0.929 -11.682 -5.581 1.00 91.44 78 TYR A O 1
ATOM 669 N N . ASP A 1 79 ? -0.812 -12.552 -3.510 1.00 90.38 79 ASP A N 1
ATOM 670 C CA . ASP A 1 79 ? -2.189 -13.039 -3.501 1.00 90.38 79 ASP A CA 1
ATOM 671 C C . ASP A 1 79 ? -3.180 -11.871 -3.560 1.00 90.38 79 ASP A C 1
ATOM 673 O O . ASP A 1 79 ? -3.099 -10.921 -2.784 1.00 90.38 79 ASP A O 1
ATOM 677 N N . GLY A 1 80 ? -4.125 -11.936 -4.498 1.00 85.75 80 GLY A N 1
ATOM 678 C CA . GLY A 1 80 ? -5.082 -10.851 -4.730 1.00 85.75 80 GLY A CA 1
ATOM 679 C C . GLY A 1 80 ? -4.532 -9.678 -5.549 1.00 85.75 80 GLY A C 1
ATOM 680 O O . GLY A 1 80 ? -5.213 -8.657 -5.655 1.00 85.75 80 GLY A O 1
ATOM 681 N N . MET A 1 81 ? -3.343 -9.811 -6.151 1.00 87.88 81 MET A N 1
ATOM 682 C CA . MET A 1 81 ? -2.842 -8.849 -7.136 1.00 87.88 81 MET A CA 1
ATOM 683 C C . MET A 1 81 ? -3.854 -8.677 -8.287 1.00 87.88 81 MET A C 1
ATOM 685 O O . MET A 1 81 ? -4.319 -9.683 -8.836 1.00 87.88 81 MET A O 1
ATOM 689 N N . PRO A 1 82 ? -4.186 -7.435 -8.690 1.00 79.81 82 PRO A N 1
ATOM 690 C CA . PRO A 1 82 ? -5.036 -7.193 -9.850 1.00 79.81 82 PRO A CA 1
ATOM 691 C C . PRO A 1 82 ? -4.431 -7.797 -11.122 1.00 79.81 82 PRO A C 1
ATOM 693 O O . PRO A 1 82 ? -3.226 -7.689 -11.361 1.00 79.81 82 PRO A O 1
ATOM 696 N N . ILE A 1 83 ? -5.267 -8.423 -11.951 1.00 73.38 83 ILE A N 1
ATOM 697 C CA . ILE A 1 83 ? -4.850 -8.881 -13.279 1.00 73.38 83 ILE A CA 1
ATOM 698 C C . ILE A 1 83 ? -4.717 -7.637 -14.165 1.00 73.38 83 ILE A C 1
ATOM 700 O O . ILE A 1 83 ? -5.670 -6.865 -14.273 1.00 73.38 83 ILE A O 1
ATOM 704 N N . ALA A 1 84 ? -3.525 -7.444 -14.732 1.00 58.16 84 ALA A N 1
ATOM 705 C CA . ALA A 1 84 ? -3.222 -6.378 -15.686 1.00 58.16 84 ALA A CA 1
ATOM 706 C C . ALA A 1 84 ? -3.829 -6.651 -17.068 1.00 58.16 84 ALA A C 1
ATOM 708 O O . ALA A 1 84 ? -3.863 -7.839 -17.470 1.00 58.16 84 ALA A O 1
#

Radius of gyration: 14.34 Å; chains: 1; bounding box: 32×22×38 Å

pLDDT: mean 95.46, std 5.99, range [58.16, 98.75]